Protein AF-A0A0M4DKK5-F1 (afdb_monomer)

Organism: NCBI:txid1603606

Sequence (59 aa):
MEDLWRIGDMGYRLNNPADRAEYDKLRKRFREEEEALNVKNLLYGDSRLERELPKKEPV

Secondary structure (DSSP, 8-state):
-THHHHHHHHTT-TTSHHHHHHHHHHHHHHHHHHHHHHHHHHHHS--------------

Solvent-accessible surface area (backbone atoms only — not comparable to full-atom values): 3765 Å² total; per-residue (Å²): 124,74,66,62,62,54,55,63,62,46,72,80,65,69,84,46,70,68,61,46,53,52,50,52,52,52,53,49,51,52,50,53,51,50,50,52,52,49,51,45,40,70,76,70,38,86,74,70,76,77,67,80,66,77,77,76,77,89,130

Mean predicted aligned error: 14.28 Å

pLDDT: mean 70.04, std 12.12, range [49.19, 89.44]

Structure (mmCIF, N/CA/C/O backbone):
data_AF-A0A0M4DKK5-F1
#
_entry.id   AF-A0A0M4DKK5-F1
#
loop_
_atom_site.group_PDB
_atom_site.id
_atom_site.type_symbol
_atom_site.label_atom_id
_atom_site.label_alt_id
_atom_site.label_comp_id
_atom_site.label_asym_id
_atom_site.label_entity_id
_atom_site.label_seq_id
_atom_site.pdbx_PDB_ins_code
_atom_site.Cartn_x
_atom_site.Cartn_y
_atom_site.Cartn_z
_atom_site.occupancy
_atom_site.B_iso_or_equiv
_atom_site.auth_seq_id
_atom_site.auth_comp_id
_atom_site.auth_asym_id
_atom_site.auth_atom_id
_atom_site.pdbx_PDB_model_num
ATOM 1 N N . MET A 1 1 ? -10.719 -0.422 -9.106 1.00 52.53 1 MET A N 1
ATOM 2 C CA . MET A 1 1 ? -11.015 -1.814 -9.531 1.00 52.53 1 MET A CA 1
ATOM 3 C C . MET A 1 1 ? -10.379 -2.187 -10.874 1.00 52.53 1 MET A C 1
ATOM 5 O O . MET A 1 1 ? -10.299 -3.376 -11.147 1.00 52.53 1 MET A O 1
ATOM 9 N N . GLU A 1 2 ? -9.896 -1.241 -11.693 1.00 57.53 2 GLU A N 1
ATOM 10 C CA . GLU A 1 2 ? -9.200 -1.549 -12.962 1.00 57.53 2 GLU A CA 1
ATOM 11 C C . GLU A 1 2 ? -7.831 -2.237 -12.784 1.00 57.53 2 GLU A C 1
ATOM 13 O O . GLU A 1 2 ? -7.418 -3.010 -13.645 1.00 57.53 2 GLU A O 1
ATOM 18 N N . ASP A 1 3 ? -7.144 -2.033 -11.654 1.00 59.81 3 ASP A N 1
ATOM 19 C CA . ASP A 1 3 ? -5.780 -2.551 -11.450 1.00 59.81 3 ASP A CA 1
ATOM 20 C C . ASP A 1 3 ? -5.698 -4.077 -11.266 1.00 59.81 3 ASP A C 1
ATOM 22 O O . ASP A 1 3 ? -4.690 -4.692 -11.613 1.00 59.81 3 ASP A O 1
ATOM 26 N N . LEU A 1 4 ? -6.770 -4.714 -10.780 1.00 60.28 4 LEU A N 1
ATOM 27 C CA . LEU A 1 4 ? -6.804 -6.157 -10.498 1.00 60.28 4 LEU A CA 1
ATOM 28 C C . LEU A 1 4 ? -6.684 -7.010 -11.769 1.00 60.28 4 LEU A C 1
ATOM 30 O O . LEU A 1 4 ? -5.967 -8.010 -11.785 1.00 60.28 4 LEU A O 1
ATOM 34 N N . TRP A 1 5 ? -7.343 -6.594 -12.853 1.00 58.75 5 TRP A N 1
ATOM 35 C CA . TRP A 1 5 ? -7.294 -7.305 -14.135 1.00 58.75 5 TRP A CA 1
ATOM 36 C C . TRP A 1 5 ? -5.924 -7.178 -14.805 1.00 58.75 5 TRP A C 1
ATOM 38 O O . TRP A 1 5 ? -5.435 -8.130 -15.410 1.00 58.75 5 TRP A O 1
ATOM 48 N N . ARG A 1 6 ? -5.258 -6.033 -14.619 1.00 60.97 6 ARG A N 1
ATOM 49 C CA . ARG A 1 6 ? -3.909 -5.774 -15.135 1.00 60.97 6 ARG A CA 1
ATOM 50 C C . ARG A 1 6 ? -2.854 -6.689 -14.508 1.00 60.97 6 ARG A C 1
ATOM 52 O O . ARG A 1 6 ? -1.966 -7.167 -15.206 1.00 60.97 6 ARG A O 1
ATOM 59 N N . ILE A 1 7 ? -2.972 -6.963 -13.209 1.00 60.62 7 ILE A N 1
ATOM 60 C CA . ILE A 1 7 ? -2.067 -7.849 -12.456 1.00 60.62 7 ILE A CA 1
ATOM 61 C C . ILE A 1 7 ? -2.215 -9.310 -12.914 1.00 60.62 7 ILE A C 1
ATOM 63 O O . ILE A 1 7 ? -1.211 -10.010 -13.059 1.00 60.62 7 ILE A O 1
ATOM 67 N N . GLY A 1 8 ? -3.448 -9.761 -13.174 1.00 62.12 8 GLY A N 1
ATOM 68 C CA . GLY A 1 8 ? -3.723 -11.110 -13.682 1.00 62.12 8 GLY A CA 1
ATOM 69 C C . GLY A 1 8 ? -3.151 -11.356 -15.081 1.00 62.12 8 GLY A C 1
ATOM 70 O O . GLY A 1 8 ? -2.570 -12.411 -15.329 1.00 62.12 8 GLY A O 1
ATOM 71 N N . ASP A 1 9 ? -3.242 -10.359 -15.962 1.00 59.81 9 ASP A N 1
ATOM 72 C CA . ASP A 1 9 ? -2.765 -10.457 -17.348 1.00 59.81 9 ASP A CA 1
ATOM 73 C C . ASP A 1 9 ? -1.226 -10.342 -17.454 1.00 59.81 9 ASP A C 1
ATOM 75 O O . ASP A 1 9 ? -0.588 -10.980 -18.295 1.00 59.81 9 ASP A O 1
ATOM 79 N N . MET A 1 10 ? -0.585 -9.602 -16.535 1.00 57.62 10 MET A N 1
ATOM 80 C CA . MET A 1 10 ? 0.883 -9.511 -16.446 1.00 57.62 10 MET A CA 1
ATOM 81 C C . MET A 1 10 ? 1.549 -10.801 -15.951 1.00 57.62 10 MET A C 1
ATOM 83 O O . MET A 1 10 ? 2.681 -11.087 -16.343 1.00 57.62 10 MET A O 1
ATOM 87 N N . GLY A 1 11 ? 0.864 -11.612 -15.136 1.00 56.12 11 GLY A N 1
ATOM 88 C CA . GLY A 1 11 ? 1.406 -12.870 -14.605 1.00 56.12 11 GLY A CA 1
ATOM 89 C C . GLY A 1 11 ? 1.840 -13.871 -15.686 1.00 56.12 11 GLY A C 1
ATOM 90 O O . GLY A 1 11 ? 2.732 -14.682 -15.449 1.00 56.12 11 GLY A O 1
ATOM 91 N N . TYR A 1 12 ? 1.264 -13.776 -16.890 1.00 55.28 12 TYR A N 1
ATOM 92 C CA . TYR A 1 12 ? 1.530 -14.687 -18.007 1.00 55.28 12 TYR A CA 1
ATOM 93 C C . TYR A 1 12 ? 2.668 -14.248 -18.949 1.00 55.28 12 TYR A C 1
ATOM 95 O O . TYR A 1 12 ? 3.030 -15.011 -19.846 1.00 55.28 12 TYR A O 1
ATOM 103 N N . ARG A 1 13 ? 3.250 -13.046 -18.789 1.00 60.88 13 ARG A N 1
ATOM 104 C CA . ARG A 1 13 ? 4.246 -12.493 -19.740 1.00 60.88 13 ARG A CA 1
ATOM 105 C C . ARG A 1 13 ? 5.461 -11.824 -19.087 1.00 60.88 13 ARG A C 1
ATOM 107 O O . ARG A 1 13 ? 6.024 -10.878 -19.628 1.00 60.88 13 ARG A O 1
ATOM 114 N N . LEU A 1 14 ? 5.928 -12.329 -17.952 1.00 60.19 14 LEU A N 1
ATOM 115 C CA . LEU A 1 14 ? 7.081 -11.761 -17.241 1.00 60.19 14 LEU A CA 1
ATOM 116 C C . LEU A 1 14 ? 8.429 -12.311 -17.746 1.00 60.19 14 LEU A C 1
ATOM 118 O O . LEU A 1 14 ? 9.184 -12.916 -16.992 1.00 60.19 14 LEU A O 1
ATOM 122 N N . ASN A 1 15 ? 8.748 -12.079 -19.024 1.00 63.50 15 ASN A N 1
ATOM 123 C CA . ASN A 1 15 ? 10.108 -12.289 -19.555 1.00 63.50 15 ASN A CA 1
ATOM 124 C C . ASN A 1 15 ? 11.000 -11.040 -19.411 1.00 63.50 15 ASN A C 1
ATOM 126 O O . ASN A 1 15 ? 12.215 -11.129 -19.577 1.00 63.50 15 ASN A O 1
ATOM 130 N N . ASN A 1 16 ? 10.414 -9.880 -19.095 1.00 73.00 16 ASN A N 1
ATOM 131 C CA . ASN A 1 16 ? 11.118 -8.607 -18.973 1.00 73.00 16 ASN A CA 1
ATOM 132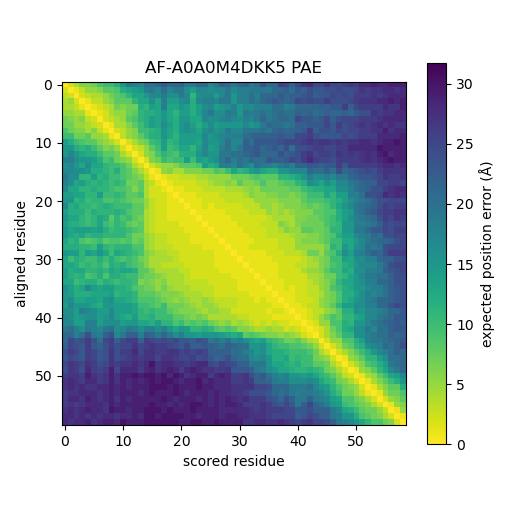 C C . ASN A 1 16 ? 11.253 -8.191 -17.491 1.00 73.00 16 ASN A C 1
ATOM 134 O O . ASN A 1 16 ? 10.242 -8.096 -16.788 1.00 73.00 16 ASN A O 1
ATOM 138 N N . PRO A 1 17 ? 12.473 -7.916 -16.989 1.00 74.06 17 PRO A N 1
ATOM 139 C CA . PRO A 1 17 ? 12.691 -7.511 -15.599 1.00 74.06 17 PRO A CA 1
ATOM 140 C C . PRO A 1 17 ? 12.006 -6.189 -15.216 1.00 74.06 17 PRO A C 1
ATOM 142 O O . PRO A 1 17 ? 11.678 -6.006 -14.044 1.00 74.06 17 PRO A O 1
ATOM 145 N N . ALA A 1 18 ? 11.758 -5.287 -16.172 1.00 76.69 18 ALA A N 1
ATOM 146 C CA . ALA A 1 18 ? 11.068 -4.022 -15.907 1.00 76.69 18 ALA A CA 1
ATOM 147 C C . ALA A 1 18 ? 9.599 -4.243 -15.508 1.00 76.69 18 ALA A C 1
ATOM 149 O O . ALA A 1 18 ? 9.139 -3.704 -14.502 1.00 76.69 18 ALA A O 1
ATOM 150 N N . ASP A 1 19 ? 8.899 -5.114 -16.235 1.00 73.56 19 ASP A N 1
ATOM 151 C CA . ASP A 1 19 ? 7.497 -5.446 -15.960 1.00 73.56 19 ASP A CA 1
ATOM 152 C C . ASP A 1 19 ? 7.354 -6.187 -14.621 1.00 73.56 19 ASP A C 1
ATOM 154 O O . ASP A 1 19 ? 6.379 -6.002 -13.893 1.00 73.56 19 ASP A O 1
ATOM 158 N N . 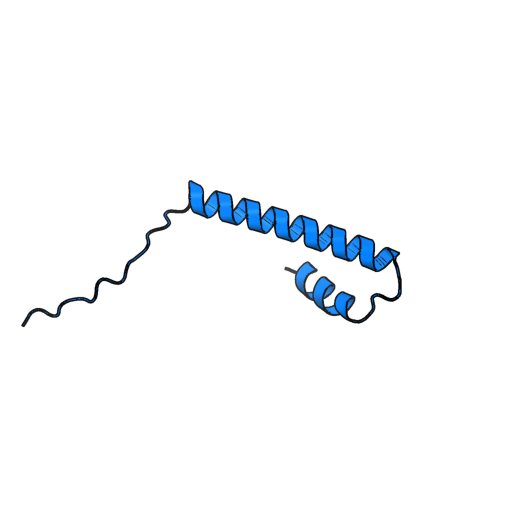ARG A 1 20 ? 8.378 -6.963 -14.234 1.00 75.62 20 ARG A N 1
ATOM 159 C CA . ARG A 1 20 ? 8.437 -7.632 -12.927 1.00 75.62 20 ARG A CA 1
ATOM 160 C C . ARG A 1 20 ? 8.573 -6.649 -11.775 1.00 75.62 20 ARG A C 1
ATOM 162 O O . ARG A 1 20 ? 7.901 -6.807 -10.761 1.00 75.62 20 ARG A O 1
ATOM 169 N N . ALA A 1 21 ? 9.398 -5.621 -11.945 1.00 81.38 21 ALA A N 1
ATOM 170 C CA . ALA A 1 21 ? 9.554 -4.579 -10.941 1.00 81.38 21 ALA A CA 1
ATOM 171 C C . ALA A 1 21 ? 8.257 -3.776 -10.744 1.00 81.38 21 ALA A C 1
ATOM 173 O O . ALA A 1 21 ? 7.910 -3.451 -9.609 1.00 81.38 21 ALA A O 1
ATOM 174 N N . GLU A 1 22 ? 7.520 -3.482 -11.818 1.00 82.06 22 GLU A N 1
ATOM 175 C CA . GLU A 1 22 ? 6.218 -2.806 -11.721 1.00 82.06 22 GLU A CA 1
ATOM 176 C C . GLU A 1 22 ? 5.151 -3.696 -11.071 1.00 82.06 22 GLU A C 1
ATOM 178 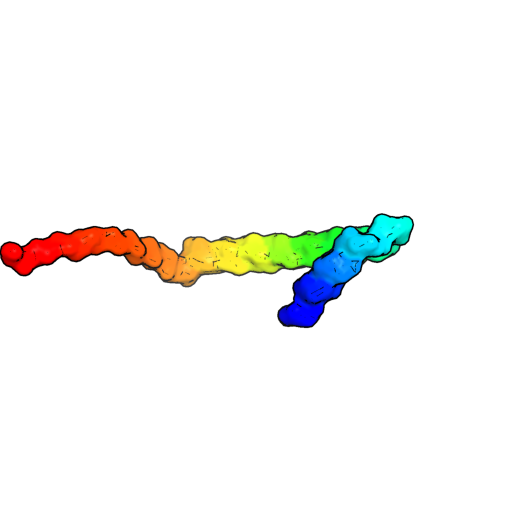O O . GLU A 1 22 ? 4.426 -3.239 -10.183 1.00 82.06 22 GLU A O 1
ATOM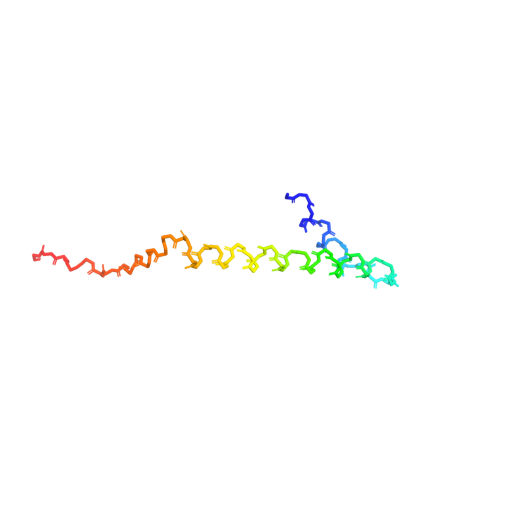 183 N N . TYR A 1 23 ? 5.113 -4.985 -11.421 1.00 80.88 23 TYR A N 1
ATOM 184 C CA . TYR A 1 23 ? 4.253 -5.965 -10.757 1.00 80.88 23 TYR A CA 1
ATOM 185 C C . TYR A 1 23 ? 4.532 -6.048 -9.247 1.00 80.88 23 TYR A C 1
ATOM 187 O O . TYR A 1 23 ? 3.605 -5.982 -8.438 1.00 80.88 23 TYR A O 1
ATOM 195 N N . ASP A 1 24 ? 5.8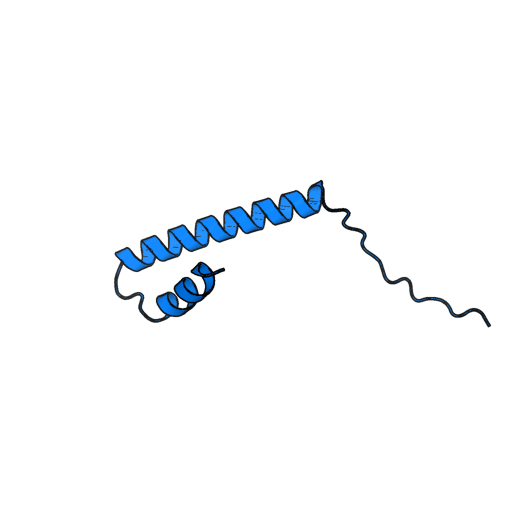03 -6.133 -8.845 1.00 82.44 24 ASP A N 1
ATOM 196 C CA . ASP A 1 24 ? 6.185 -6.222 -7.433 1.00 82.44 24 ASP A CA 1
ATOM 197 C C . ASP A 1 24 ? 5.837 -4.940 -6.658 1.00 82.44 24 ASP A C 1
ATOM 199 O O . ASP A 1 24 ? 5.381 -5.015 -5.513 1.00 82.44 24 ASP A O 1
ATOM 203 N N . LYS A 1 25 ? 5.973 -3.759 -7.281 1.00 86.31 25 LYS A N 1
ATOM 204 C CA . LYS A 1 25 ? 5.532 -2.483 -6.689 1.00 86.31 25 LYS A CA 1
ATOM 205 C C . LYS A 1 25 ? 4.022 -2.455 -6.462 1.00 86.31 25 LYS A C 1
ATOM 207 O O . LYS A 1 25 ? 3.583 -2.056 -5.383 1.00 86.31 25 LYS A O 1
ATOM 212 N N . LEU A 1 26 ? 3.235 -2.875 -7.453 1.00 86.12 26 LEU A N 1
ATOM 213 C CA . LEU A 1 26 ? 1.774 -2.928 -7.352 1.00 86.12 26 LEU A CA 1
ATOM 214 C C . LEU A 1 26 ? 1.330 -3.922 -6.279 1.00 86.12 26 LEU A C 1
ATOM 216 O O . LEU A 1 26 ? 0.514 -3.589 -5.422 1.00 86.12 26 LEU A O 1
ATOM 220 N N . ARG A 1 27 ? 1.932 -5.114 -6.266 1.00 85.56 27 ARG A N 1
ATOM 221 C CA . ARG A 1 27 ? 1.653 -6.146 -5.266 1.00 85.56 27 ARG A CA 1
ATOM 222 C C . ARG A 1 27 ? 1.979 -5.679 -3.849 1.00 85.56 27 ARG A C 1
ATOM 224 O O . ARG A 1 27 ? 1.223 -5.969 -2.925 1.00 85.56 27 ARG A O 1
ATOM 231 N N . LYS A 1 28 ? 3.088 -4.956 -3.668 1.00 89.00 28 LYS A N 1
ATOM 232 C CA . LYS A 1 28 ? 3.469 -4.398 -2.366 1.00 89.00 28 LYS A CA 1
ATOM 233 C C . LYS A 1 28 ? 2.437 -3.384 -1.867 1.00 89.00 28 LYS A C 1
ATOM 235 O O . LYS A 1 28 ? 1.982 -3.521 -0.738 1.00 89.00 28 LYS A O 1
ATOM 240 N N . ARG A 1 29 ? 2.030 -2.430 -2.714 1.00 89.25 29 ARG A N 1
ATOM 241 C CA . ARG A 1 29 ? 0.998 -1.437 -2.363 1.00 89.25 29 ARG A CA 1
ATOM 242 C C . ARG A 1 29 ? -0.323 -2.097 -1.988 1.00 89.25 29 ARG A C 1
ATOM 244 O O . ARG A 1 29 ? -0.899 -1.752 -0.967 1.00 89.25 29 ARG A O 1
ATO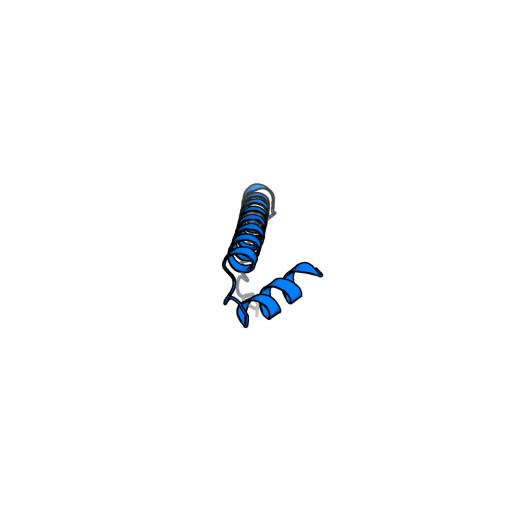M 251 N N . PHE A 1 30 ? -0.754 -3.087 -2.766 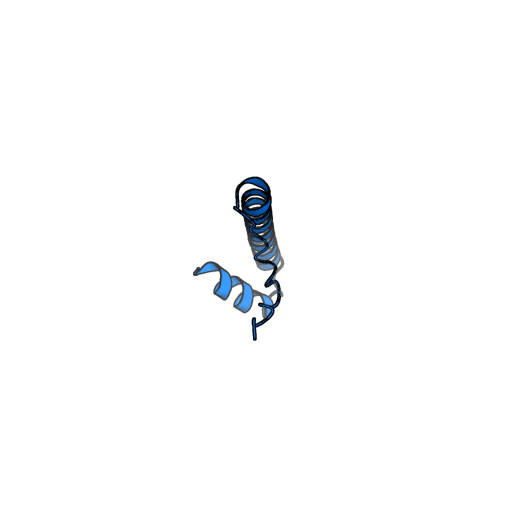1.00 85.12 30 PHE A N 1
ATOM 252 C CA . PHE A 1 30 ? -1.987 -3.819 -2.485 1.00 85.12 30 PHE A CA 1
ATOM 253 C C . PHE A 1 30 ? -1.951 -4.494 -1.111 1.00 85.12 30 PHE A C 1
ATOM 255 O O . PHE A 1 30 ? -2.889 -4.372 -0.331 1.00 85.12 30 PHE A O 1
ATOM 262 N N . ARG A 1 31 ? -0.836 -5.152 -0.779 1.00 86.56 31 ARG A N 1
ATOM 263 C CA . ARG A 1 31 ? -0.664 -5.786 0.529 1.00 86.56 31 ARG A CA 1
ATOM 264 C C . ARG A 1 31 ? -0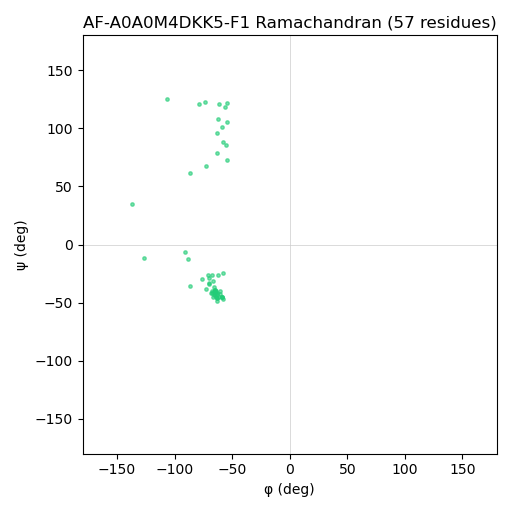.673 -4.770 1.674 1.00 86.56 31 ARG A C 1
ATOM 266 O O . ARG A 1 31 ? -1.276 -5.038 2.705 1.00 86.56 31 ARG A O 1
ATOM 273 N N . GLU A 1 32 ? -0.019 -3.625 1.500 1.00 89.44 32 GLU A N 1
ATOM 274 C CA . GLU A 1 32 ? -0.016 -2.549 2.499 1.00 89.44 32 GLU A CA 1
ATOM 275 C C . GLU A 1 32 ? -1.427 -1.973 2.712 1.00 89.44 32 GLU A C 1
ATOM 277 O O . GLU A 1 32 ? -1.831 -1.736 3.851 1.00 89.44 32 GLU A O 1
ATOM 282 N N . GLU A 1 33 ? -2.204 -1.802 1.639 1.00 86.38 33 GLU A N 1
ATOM 283 C CA . GLU A 1 33 ? -3.606 -1.373 1.709 1.00 86.38 33 GLU A CA 1
ATOM 284 C C . GLU A 1 33 ? -4.500 -2.419 2.391 1.00 86.38 33 GLU A C 1
ATOM 286 O O . GLU A 1 33 ? -5.304 -2.059 3.253 1.00 86.38 33 GLU A O 1
ATOM 291 N N . GLU A 1 34 ? -4.340 -3.708 2.071 1.00 85.88 34 GLU A N 1
ATOM 292 C CA . GLU A 1 34 ? -5.050 -4.797 2.754 1.00 85.88 34 GLU A CA 1
ATOM 293 C C . GLU A 1 34 ? -4.704 -4.861 4.244 1.00 85.88 34 GLU A C 1
ATOM 295 O O . GLU A 1 34 ? -5.601 -4.977 5.078 1.00 85.88 34 GLU A O 1
ATOM 300 N N . GLU A 1 35 ? -3.422 -4.755 4.604 1.00 85.25 35 GLU A N 1
ATOM 301 C CA . GLU A 1 35 ? -2.979 -4.758 6.000 1.00 85.25 35 GLU A CA 1
ATOM 302 C C . GLU A 1 35 ? -3.542 -3.545 6.755 1.00 85.25 35 GLU A C 1
ATOM 304 O O . GLU A 1 35 ? -4.069 -3.703 7.857 1.00 85.25 35 GLU A O 1
ATOM 309 N N . ALA A 1 36 ? -3.533 -2.351 6.154 1.00 84.56 36 ALA A N 1
ATOM 310 C CA . ALA A 1 36 ? -4.109 -1.149 6.754 1.00 84.56 36 ALA A CA 1
ATOM 311 C C . ALA A 1 36 ? -5.633 -1.251 6.938 1.00 84.56 36 ALA A C 1
ATOM 313 O O . ALA A 1 36 ? -6.160 -0.864 7.986 1.00 84.56 36 ALA A O 1
ATOM 314 N N . LEU A 1 37 ? -6.351 -1.796 5.950 1.00 83.56 37 LEU A N 1
ATOM 315 C CA . LEU A 1 37 ? -7.789 -2.052 6.048 1.00 83.56 37 LEU A CA 1
ATOM 316 C C . LEU A 1 37 ? -8.101 -3.106 7.109 1.00 83.56 37 LEU A C 1
ATOM 318 O O . LEU A 1 37 ? -9.021 -2.913 7.901 1.00 83.56 37 LEU A O 1
ATOM 322 N N . ASN A 1 38 ? -7.324 -4.185 7.170 1.00 81.62 38 ASN A N 1
ATOM 323 C CA . ASN A 1 38 ? -7.491 -5.228 8.173 1.00 81.62 38 ASN A CA 1
ATOM 324 C C . ASN A 1 38 ? -7.244 -4.681 9.585 1.00 81.62 38 ASN A C 1
ATOM 326 O O . ASN A 1 38 ? -8.069 -4.868 10.473 1.00 81.62 38 ASN A O 1
ATOM 330 N N . VAL A 1 39 ? -6.167 -3.917 9.785 1.00 81.75 39 VAL A N 1
ATOM 331 C CA . VAL A 1 39 ? -5.878 -3.242 11.059 1.00 81.75 39 VAL A CA 1
ATOM 332 C C . VAL A 1 39 ? -7.008 -2.287 11.438 1.00 81.75 39 VAL A C 1
ATOM 334 O O . VAL A 1 39 ? -7.476 -2.312 12.575 1.00 81.75 39 VAL A O 1
ATOM 337 N N . LYS A 1 40 ? -7.506 -1.484 10.493 1.00 80.75 40 LYS A N 1
ATOM 338 C CA . LYS A 1 40 ? -8.649 -0.596 10.732 1.00 80.75 40 LYS A CA 1
ATOM 339 C C . LYS A 1 40 ? -9.907 -1.378 11.124 1.00 80.75 40 LYS A C 1
ATOM 341 O O . LYS A 1 40 ? -10.598 -0.966 12.048 1.00 80.75 40 LYS A O 1
ATOM 3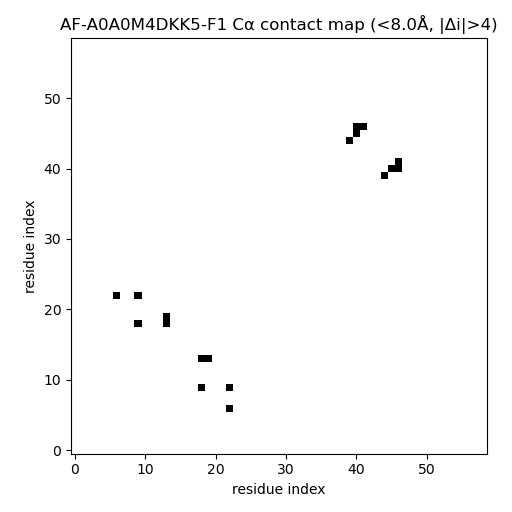46 N N . ASN A 1 41 ? -10.189 -2.499 10.466 1.00 78.62 41 ASN A N 1
ATOM 347 C CA . ASN A 1 41 ? -11.346 -3.345 10.764 1.00 78.62 41 ASN A CA 1
ATOM 348 C C . ASN A 1 41 ? -11.211 -4.075 12.108 1.00 78.62 41 ASN A C 1
ATOM 350 O O . ASN A 1 41 ? -12.203 -4.240 12.805 1.00 78.62 41 ASN A O 1
ATOM 354 N N . LEU A 1 42 ? -10.003 -4.470 12.507 1.00 76.25 42 LEU A N 1
ATOM 355 C CA . LEU A 1 42 ? -9.755 -5.084 13.813 1.00 76.25 42 LEU A CA 1
ATOM 356 C C . LEU A 1 42 ? -9.841 -4.070 14.962 1.00 76.25 42 LEU A C 1
ATOM 358 O O . LEU A 1 42 ? -10.323 -4.409 16.038 1.00 76.25 42 LEU A O 1
ATOM 362 N N . LEU A 1 43 ? -9.358 -2.841 14.750 1.00 73.00 43 LEU A N 1
ATOM 363 C CA . LEU A 1 43 ? -9.291 -1.806 15.790 1.00 73.00 43 LEU A CA 1
ATOM 364 C C . LEU A 1 43 ? -10.573 -0.976 15.916 1.00 73.00 43 LEU A C 1
ATOM 366 O O . LEU A 1 43 ? -10.918 -0.550 17.015 1.00 73.00 43 LEU A O 1
ATOM 370 N N . TYR A 1 44 ? -11.246 -0.711 14.796 1.00 70.19 44 TYR A N 1
ATOM 371 C CA . TYR A 1 44 ? -12.409 0.180 14.719 1.00 70.19 44 TYR A CA 1
ATOM 372 C C . TYR A 1 44 ? -13.629 -0.464 14.066 1.00 70.19 44 TYR A C 1
ATOM 374 O O . TYR A 1 44 ? -14.714 0.114 14.104 1.00 70.19 44 TYR A O 1
ATOM 382 N N . GLY A 1 45 ? -13.470 -1.625 13.432 1.00 64.00 45 GLY A N 1
ATOM 383 C CA . GLY A 1 45 ? -14.612 -2.400 12.988 1.00 64.00 45 GLY A CA 1
ATOM 384 C C . GLY A 1 45 ? -15.255 -3.024 14.214 1.00 64.00 45 GLY A C 1
ATOM 385 O O . GLY A 1 45 ? -14.603 -3.759 14.954 1.00 64.00 45 GLY A O 1
ATOM 386 N N . ASP A 1 46 ? -16.535 -2.720 14.409 1.00 62.22 46 ASP A N 1
ATOM 387 C CA . ASP A 1 46 ? -17.482 -3.472 15.231 1.00 62.22 46 ASP A CA 1
ATOM 388 C C . ASP A 1 46 ? -17.490 -4.935 14.749 1.00 62.22 46 ASP A C 1
ATOM 390 O O . ASP A 1 46 ? -18.411 -5.399 14.078 1.00 62.22 46 ASP A O 1
ATOM 394 N N . SER A 1 47 ? -16.424 -5.676 15.050 1.00 60.97 47 SER A N 1
ATOM 395 C CA . SER A 1 47 ? -16.306 -7.106 14.813 1.00 60.97 47 SER A CA 1
ATOM 396 C C . SER A 1 47 ? -17.201 -7.786 15.838 1.00 60.97 47 SER A C 1
ATOM 398 O O . SER A 1 47 ? -16.747 -8.442 16.775 1.00 60.97 47 SER A O 1
ATOM 400 N N . ARG A 1 48 ? -18.513 -7.593 15.685 1.00 59.28 48 ARG A N 1
ATOM 401 C CA . ARG A 1 48 ? -19.506 -8.480 16.250 1.00 59.28 48 ARG A CA 1
ATOM 402 C C . ARG A 1 48 ? -19.258 -9.802 15.550 1.00 59.28 48 ARG A C 1
ATOM 404 O O . ARG A 1 48 ? -19.722 -10.041 14.441 1.00 59.28 48 ARG A O 1
ATOM 411 N N . LEU A 1 49 ? -18.484 -10.656 16.212 1.00 59.62 49 LEU A N 1
ATOM 412 C CA . LEU A 1 49 ? -18.683 -12.087 16.116 1.00 59.62 49 LEU A CA 1
ATOM 413 C C . LEU A 1 49 ? -20.141 -12.297 16.523 1.00 59.62 49 LEU A C 1
ATOM 415 O O . LEU A 1 49 ? -20.435 -12.529 17.697 1.00 59.62 49 LEU A O 1
ATOM 419 N N . GLU A 1 50 ? -21.064 -12.164 15.569 1.00 59.22 50 GLU A N 1
ATOM 420 C CA . GLU A 1 50 ? -22.350 -12.832 15.647 1.00 59.22 50 GLU A CA 1
ATOM 421 C C . GLU A 1 50 ? -22.015 -14.316 15.617 1.00 59.22 50 GLU A C 1
ATOM 423 O O . GLU A 1 50 ? -22.019 -15.000 14.599 1.00 59.22 50 GLU A O 1
ATOM 428 N N . ARG A 1 51 ? -21.590 -14.798 16.784 1.00 54.91 51 ARG A N 1
ATOM 429 C CA . ARG A 1 51 ? -21.620 -16.193 17.128 1.00 54.91 51 ARG A CA 1
ATOM 430 C C . ARG A 1 51 ? -23.089 -16.521 16.993 1.00 54.91 51 ARG A C 1
ATOM 432 O O . ARG A 1 51 ? -23.873 -16.126 17.855 1.00 54.91 51 ARG A O 1
ATOM 439 N N . GLU A 1 52 ? -23.455 -17.153 15.885 1.00 61.22 52 GLU A N 1
ATOM 440 C CA . GLU A 1 52 ? -24.757 -17.778 15.740 1.00 61.22 52 GLU A CA 1
ATOM 441 C C . GLU A 1 52 ? -24.869 -18.800 16.874 1.00 61.22 52 GLU A C 1
ATOM 443 O O . GLU A 1 52 ? -24.428 -19.945 16.792 1.00 61.22 52 GLU A O 1
ATOM 448 N N . LEU A 1 53 ? -25.355 -18.328 18.021 1.00 59.47 53 LEU A N 1
ATOM 449 C CA . LEU A 1 53 ? -25.830 -19.169 19.094 1.00 59.47 53 LEU A CA 1
ATOM 450 C C . LEU A 1 53 ? -26.982 -19.943 18.463 1.00 59.47 53 LEU A C 1
ATOM 452 O O . LEU A 1 53 ? -27.915 -19.300 17.968 1.00 59.47 53 LEU A O 1
ATOM 456 N N . PRO A 1 54 ? -26.937 -21.287 18.434 1.00 56.62 54 PRO A N 1
ATOM 457 C CA . PRO A 1 54 ? -28.077 -22.040 17.957 1.00 56.62 54 PRO A CA 1
ATOM 458 C C . PRO A 1 54 ? -29.262 -21.600 18.809 1.00 56.62 54 PRO A C 1
ATOM 460 O O . PRO A 1 54 ? -29.230 -21.716 20.040 1.00 56.62 54 PRO A O 1
ATOM 463 N N . LYS A 1 55 ? -30.273 -21.019 18.157 1.00 56.84 55 LYS A N 1
ATOM 464 C CA . LYS A 1 55 ? -31.559 -20.742 18.784 1.00 56.84 55 LYS A CA 1
ATOM 465 C C . LYS A 1 55 ? -32.030 -22.080 19.338 1.00 56.84 55 LYS A C 1
ATOM 467 O O . LYS A 1 55 ? -32.413 -22.959 18.576 1.00 56.84 55 LYS A O 1
ATOM 472 N N . LYS A 1 56 ? -31.947 -22.263 20.657 1.00 57.38 56 LYS A N 1
ATOM 473 C CA . LYS A 1 56 ? -32.733 -23.304 21.308 1.00 57.38 56 LYS A CA 1
ATOM 474 C C . LYS A 1 56 ? -34.177 -22.907 21.064 1.00 57.38 56 LYS A C 1
ATOM 476 O O . LYS A 1 56 ? -34.628 -21.900 21.607 1.00 57.38 56 LYS A O 1
ATOM 481 N N . GLU A 1 57 ? -34.842 -23.647 20.190 1.00 59.66 57 GLU A N 1
ATOM 482 C CA . GLU A 1 57 ? -36.287 -23.591 20.048 1.00 59.66 57 GLU A CA 1
ATOM 483 C C . GLU A 1 57 ? -36.888 -23.847 21.436 1.00 59.66 57 GLU A C 1
ATOM 485 O O . GLU A 1 57 ? -36.555 -24.855 22.069 1.00 59.66 57 GLU A O 1
ATOM 490 N N . PRO A 1 58 ? -37.696 -22.924 21.981 1.00 61.16 58 PRO A N 1
ATOM 491 C CA . PRO A 1 58 ? -38.571 -23.279 23.070 1.00 61.16 58 PRO A CA 1
ATOM 492 C C . PRO A 1 58 ? -39.779 -23.993 22.463 1.00 61.16 58 PRO A C 1
ATOM 494 O O . PRO A 1 58 ? -40.481 -23.393 21.647 1.00 61.16 58 PRO A O 1
ATOM 497 N N . VAL A 1 59 ? -39.988 -25.241 22.893 1.00 49.19 59 VAL A N 1
ATOM 498 C CA . VAL A 1 59 ? -41.261 -25.953 23.159 1.00 49.19 59 VAL A CA 1
ATOM 499 C C . VAL A 1 59 ? -41.086 -27.435 22.851 1.00 49.19 59 VAL A C 1
ATOM 501 O O . VAL A 1 59 ? -40.886 -27.790 21.672 1.00 49.19 59 VAL A O 1
#

Foldseek 3Di:
DVVVVVLVVLVVPPPDVVSVVVSVVVVVVVVVVVVVVVVCCVVPNPPPPPPVPPPPDDD

Radius of gyration: 20.29 Å; Cα contacts (8 Å, |Δi|>4): 9; chains: 1; bounding box: 54×26×43 Å